Protein AF-H0SEG1-F1 (afdb_monomer_lite)

pLDDT: mean 73.87, std 19.75, range [40.69, 95.62]

Sequence (63 aa):
MPRKLPPRQVIARSYPTWDYAMADRLIAWLDDCGYEIVEKAAHPDASLVPAAPEKETSLERSH

Secondary structure (DSSP, 8-state):
---PPPHHHHHHHHSTT--HHHHHHHHHHHHHTT---------GGG--S--------------

Structure (mmCIF, N/CA/C/O backbone):
data_AF-H0SEG1-F1
#
_entry.id   AF-H0SEG1-F1
#
loop_
_atom_site.group_PDB
_atom_site.id
_atom_site.type_symbol
_atom_site.label_atom_id
_atom_site.label_alt_id
_atom_site.label_comp_id
_atom_site.label_asym_id
_atom_site.label_entity_id
_atom_site.label_seq_id
_atom_site.pdbx_PDB_ins_code
_atom_site.Cartn_x
_atom_site.Cartn_y
_atom_site.Cartn_z
_atom_site.occupancy
_atom_site.B_iso_or_equiv
_atom_site.auth_seq_id
_atom_site.auth_comp_id
_atom_site.auth_asym_id
_atom_site.auth_atom_id
_atom_site.pdbx_PDB_model_num
ATOM 1 N N . MET A 1 1 ? -6.333 25.329 -4.354 1.00 40.69 1 MET A N 1
ATOM 2 C CA . MET A 1 1 ? -6.776 24.019 -3.828 1.00 40.69 1 MET A CA 1
ATOM 3 C C . MET A 1 1 ? -5.664 23.009 -4.078 1.00 40.69 1 MET A C 1
ATOM 5 O O . MET A 1 1 ? -5.412 22.716 -5.244 1.00 40.69 1 MET A O 1
ATOM 9 N N . PRO A 1 2 ? -4.929 22.550 -3.053 1.00 55.28 2 PRO A N 1
ATOM 10 C CA . PRO A 1 2 ? -3.929 21.505 -3.242 1.00 55.28 2 PRO A CA 1
ATOM 11 C C . PRO A 1 2 ? -4.647 20.249 -3.742 1.00 55.28 2 PRO A C 1
ATOM 13 O O . PRO A 1 2 ? -5.607 19.787 -3.127 1.00 55.28 2 PRO A O 1
ATOM 16 N N . ARG A 1 3 ? -4.248 19.747 -4.911 1.00 61.91 3 ARG A N 1
ATOM 17 C CA . ARG A 1 3 ? -4.836 18.534 -5.486 1.00 61.91 3 ARG A CA 1
ATOM 18 C C . ARG A 1 3 ? -4.405 17.371 -4.594 1.00 61.91 3 ARG A C 1
ATOM 20 O O . ARG A 1 3 ? -3.232 17.007 -4.602 1.00 61.91 3 ARG A O 1
ATOM 27 N N . LYS A 1 4 ? -5.330 16.845 -3.788 1.00 74.88 4 LYS A N 1
ATOM 28 C CA . LYS A 1 4 ? -5.102 15.649 -2.973 1.00 74.88 4 LYS A CA 1
ATOM 29 C C . LYS A 1 4 ? -4.854 14.479 -3.920 1.00 74.88 4 LYS A C 1
ATOM 31 O O . LYS A 1 4 ? -5.696 14.178 -4.764 1.00 74.88 4 LYS A O 1
ATOM 36 N N . LEU A 1 5 ? -3.663 13.898 -3.837 1.00 82.44 5 LEU A N 1
ATOM 37 C CA . LEU A 1 5 ? -3.314 12.721 -4.621 1.00 82.44 5 LEU A CA 1
ATOM 38 C C . LEU A 1 5 ? -3.903 11.482 -3.929 1.00 82.44 5 LEU A C 1
ATOM 40 O O . LEU A 1 5 ? -3.808 11.385 -2.707 1.00 82.44 5 LEU A O 1
ATOM 44 N N . PRO A 1 6 ? -4.485 10.532 -4.677 1.00 87.44 6 PRO A N 1
ATOM 45 C CA . PRO A 1 6 ? -4.919 9.258 -4.128 1.00 87.44 6 PRO A CA 1
ATOM 46 C C . PRO A 1 6 ? -3.719 8.467 -3.571 1.00 87.44 6 PRO A C 1
ATOM 48 O O . PRO A 1 6 ? -2.608 8.603 -4.103 1.00 87.44 6 PRO A O 1
ATOM 51 N N . PRO A 1 7 ? -3.932 7.584 -2.575 1.00 88.00 7 PRO A N 1
ATOM 52 C CA . PRO A 1 7 ? -2.874 6.790 -1.940 1.00 88.00 7 PRO A CA 1
ATOM 53 C C . PRO A 1 7 ? -1.939 6.096 -2.931 1.00 88.00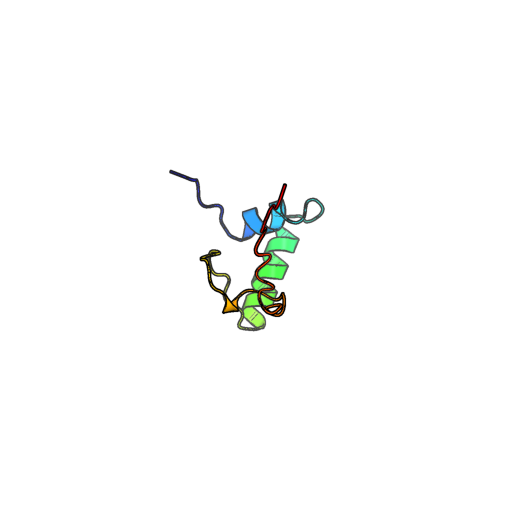 7 PRO A C 1
ATOM 55 O O . PRO A 1 7 ? -0.721 6.208 -2.820 1.00 88.00 7 PRO A O 1
ATOM 58 N N . ARG A 1 8 ? -2.500 5.491 -3.985 1.00 91.50 8 ARG A N 1
ATOM 59 C CA . ARG A 1 8 ? -1.738 4.846 -5.062 1.00 91.50 8 ARG A CA 1
ATOM 60 C C . ARG A 1 8 ? -0.705 5.776 -5.710 1.00 91.50 8 ARG A C 1
ATOM 62 O O . ARG A 1 8 ? 0.430 5.375 -5.951 1.00 91.50 8 ARG A O 1
ATOM 69 N N . GLN A 1 9 ? -1.084 7.025 -5.994 1.00 89.62 9 GLN A N 1
ATOM 70 C CA . GLN A 1 9 ? -0.181 8.010 -6.603 1.00 89.62 9 GLN A CA 1
ATOM 71 C C . GLN A 1 9 ? 0.852 8.537 -5.611 1.00 89.62 9 GLN A C 1
ATOM 73 O O . GLN A 1 9 ? 1.982 8.815 -6.006 1.00 89.62 9 GLN A O 1
ATOM 78 N N . VAL A 1 10 ? 0.486 8.668 -4.336 1.00 89.44 10 VAL A N 1
ATOM 79 C CA . VAL A 1 10 ? 1.434 9.055 -3.287 1.00 89.44 10 VAL A CA 1
ATOM 80 C C . VAL A 1 10 ? 2.503 7.977 -3.119 1.00 89.44 10 VAL A C 1
ATOM 82 O O . VAL A 1 10 ? 3.686 8.299 -3.145 1.00 89.44 10 VAL A O 1
ATOM 85 N N . ILE A 1 11 ? 2.109 6.705 -3.026 1.00 90.31 11 ILE A N 1
ATOM 86 C CA . ILE A 1 11 ? 3.032 5.572 -2.874 1.00 90.31 11 ILE A CA 1
ATOM 87 C C . ILE A 1 11 ? 3.969 5.468 -4.082 1.00 90.31 11 ILE A C 1
ATOM 89 O O . ILE A 1 11 ? 5.184 5.486 -3.903 1.00 90.31 11 ILE A O 1
ATOM 93 N N . ALA A 1 12 ? 3.438 5.457 -5.308 1.00 89.75 12 ALA A N 1
ATOM 94 C CA . ALA A 1 12 ? 4.267 5.389 -6.516 1.00 89.75 12 ALA A CA 1
ATOM 95 C C . ALA A 1 12 ? 5.242 6.579 -6.641 1.00 89.75 12 ALA A C 1
ATOM 97 O O . ALA A 1 12 ? 6.341 6.441 -7.168 1.00 89.75 12 ALA A O 1
ATOM 98 N N . ARG A 1 13 ? 4.875 7.760 -6.125 1.00 88.19 13 ARG A N 1
ATOM 99 C CA . ARG A 1 13 ? 5.764 8.931 -6.100 1.00 88.19 13 ARG A CA 1
ATOM 100 C C . ARG A 1 13 ? 6.839 8.841 -5.012 1.00 88.19 13 ARG A C 1
ATOM 102 O O . ARG A 1 13 ? 7.931 9.368 -5.212 1.00 88.19 13 ARG A O 1
ATOM 109 N N . SER A 1 14 ? 6.535 8.209 -3.881 1.00 87.94 14 SER A N 1
ATOM 110 C CA . SER A 1 14 ? 7.481 7.984 -2.779 1.00 87.94 14 SER A CA 1
ATOM 111 C C . SER A 1 14 ? 8.512 6.899 -3.099 1.00 87.94 14 SER A C 1
ATOM 113 O O . SER A 1 14 ? 9.626 6.958 -2.584 1.00 87.94 14 SER A O 1
ATOM 115 N N . TYR A 1 15 ? 8.165 5.942 -3.967 1.00 88.62 15 TYR A N 1
ATOM 116 C CA . TYR A 1 15 ? 9.030 4.839 -4.389 1.00 88.62 15 TYR A CA 1
ATOM 117 C C . TYR A 1 15 ? 9.261 4.885 -5.910 1.00 88.62 15 TYR A C 1
ATOM 119 O O . TYR A 1 15 ? 8.529 4.242 -6.657 1.00 88.62 15 TYR A O 1
ATOM 127 N N . PRO A 1 16 ? 10.291 5.605 -6.401 1.00 83.38 16 PRO A N 1
ATOM 128 C CA . PRO A 1 16 ? 10.4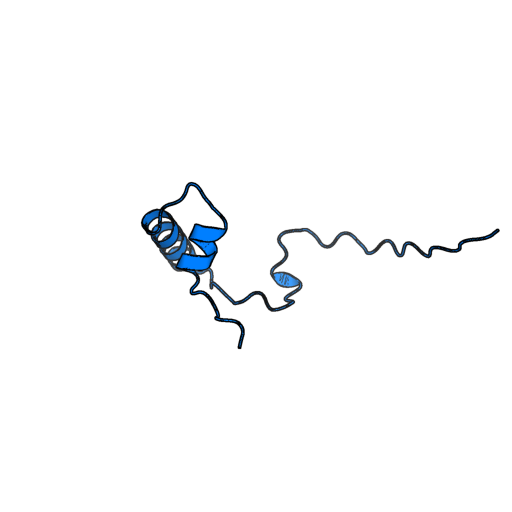69 5.884 -7.833 1.00 83.38 16 PRO A CA 1
ATOM 129 C C . PRO A 1 16 ? 10.671 4.652 -8.724 1.00 83.38 16 PRO A C 1
ATOM 131 O O . PRO A 1 16 ? 10.504 4.734 -9.937 1.00 83.38 16 PRO A O 1
ATOM 134 N N . THR A 1 17 ? 11.083 3.525 -8.141 1.00 91.75 17 THR A N 1
ATOM 135 C CA . THR A 1 17 ? 11.295 2.255 -8.847 1.00 91.75 17 THR A CA 1
ATOM 136 C C . THR A 1 17 ? 10.052 1.369 -8.871 1.00 91.75 17 THR A C 1
ATOM 138 O O . THR A 1 17 ? 10.061 0.336 -9.538 1.00 91.75 17 THR A O 1
ATOM 141 N N . TRP A 1 18 ? 9.000 1.730 -8.134 1.00 90.62 18 TRP A N 1
ATOM 142 C CA . TRP A 1 18 ? 7.773 0.949 -8.049 1.00 90.62 18 TRP A CA 1
ATOM 143 C C . TRP A 1 18 ? 6.790 1.378 -9.132 1.00 90.62 18 TRP A C 1
ATOM 145 O O . TRP A 1 18 ? 6.540 2.565 -9.341 1.00 90.62 18 TRP A O 1
ATOM 155 N N . ASP A 1 19 ? 6.195 0.394 -9.800 1.00 91.94 19 ASP A N 1
ATOM 156 C CA . ASP A 1 19 ? 5.050 0.633 -10.664 1.00 91.94 19 ASP A CA 1
ATOM 157 C C . ASP A 1 19 ? 3.756 0.773 -9.839 1.00 91.94 19 ASP A C 1
ATOM 159 O O . ASP A 1 19 ? 3.701 0.528 -8.628 1.00 91.94 19 ASP A O 1
ATOM 163 N N . TYR A 1 20 ? 2.678 1.181 -10.508 1.00 92.06 20 TYR A N 1
ATOM 164 C CA . TYR A 1 20 ? 1.374 1.307 -9.859 1.00 92.06 20 TYR A CA 1
ATOM 165 C C . TYR A 1 20 ? 0.830 -0.036 -9.349 1.00 92.06 20 TYR A C 1
ATOM 167 O O . TYR A 1 20 ? 0.113 -0.041 -8.356 1.00 92.06 20 TYR A O 1
ATOM 175 N N . ALA A 1 21 ? 1.204 -1.1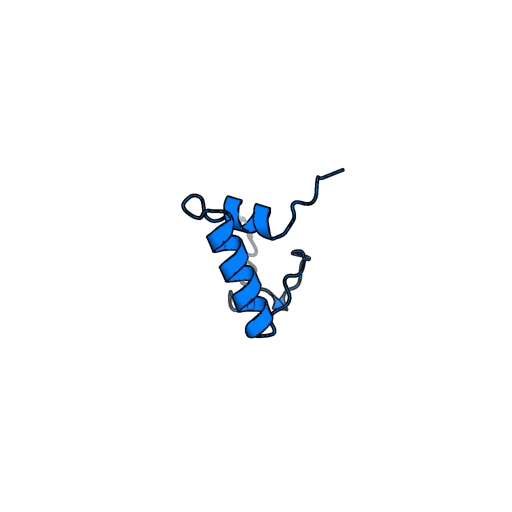61 -9.967 1.00 94.44 21 ALA A N 1
ATOM 176 C CA . ALA A 1 21 ? 0.771 -2.483 -9.526 1.00 94.44 21 ALA A CA 1
ATOM 177 C C . ALA A 1 21 ? 1.409 -2.872 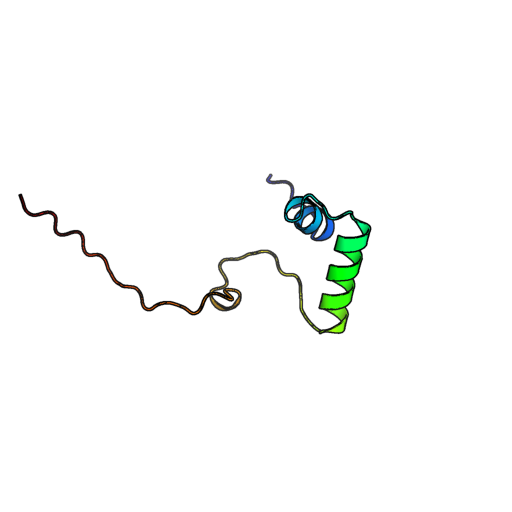-8.183 1.00 94.44 21 ALA A C 1
ATOM 179 O O . ALA A 1 21 ? 0.750 -3.472 -7.337 1.00 94.44 21 ALA A O 1
ATOM 180 N N . MET A 1 22 ? 2.669 -2.505 -7.952 1.00 94.94 22 MET A N 1
ATOM 181 C CA . MET A 1 22 ? 3.341 -2.697 -6.669 1.00 94.94 22 MET A CA 1
ATOM 182 C C . MET A 1 22 ? 2.723 -1.814 -5.582 1.00 94.94 22 MET A C 1
ATOM 184 O O . MET A 1 22 ? 2.530 -2.273 -4.457 1.00 94.94 22 MET A O 1
ATOM 188 N N . ALA A 1 23 ? 2.354 -0.576 -5.928 1.00 94.00 23 ALA A N 1
ATOM 189 C CA . ALA A 1 23 ? 1.608 0.294 -5.022 1.00 94.00 23 ALA A CA 1
ATOM 190 C C . ALA A 1 23 ? 0.247 -0.318 -4.643 1.00 94.00 23 ALA A C 1
ATOM 192 O O . ALA A 1 23 ? -0.103 -0.326 -3.466 1.00 94.00 23 ALA A O 1
ATOM 193 N N . ASP A 1 24 ? -0.481 -0.886 -5.607 1.00 94.44 24 ASP A N 1
ATOM 194 C CA . ASP A 1 24 ? -1.763 -1.556 -5.356 1.00 94.44 24 ASP A CA 1
ATOM 195 C C . ASP A 1 24 ? -1.598 -2.816 -4.487 1.00 94.44 24 ASP A C 1
ATOM 197 O O . ASP A 1 24 ? -2.390 -3.037 -3.573 1.00 94.44 24 ASP A O 1
ATOM 201 N N . ARG A 1 25 ? -0.531 -3.604 -4.693 1.00 95.38 25 ARG A N 1
ATOM 202 C CA . ARG A 1 25 ? -0.203 -4.752 -3.823 1.00 95.38 25 ARG A CA 1
ATOM 203 C C . ARG A 1 25 ? 0.081 -4.329 -2.386 1.00 95.38 25 ARG A C 1
ATOM 205 O O . ARG A 1 25 ? -0.355 -5.014 -1.469 1.00 95.38 25 ARG A O 1
ATOM 212 N N . LEU A 1 26 ? 0.797 -3.220 -2.184 1.00 94.06 26 LEU A N 1
ATOM 213 C CA . LEU A 1 26 ? 1.046 -2.694 -0.842 1.00 94.06 26 LEU A CA 1
ATOM 214 C C . LEU A 1 26 ? -0.260 -2.256 -0.172 1.00 94.06 26 LEU A C 1
ATOM 216 O O . LEU A 1 26 ? -0.469 -2.565 0.994 1.00 94.06 26 LEU A O 1
ATOM 220 N N . ILE A 1 27 ? -1.138 -1.564 -0.904 1.00 93.69 27 ILE A N 1
ATOM 221 C CA . ILE A 1 27 ? -2.445 -1.144 -0.382 1.00 93.69 27 ILE A CA 1
ATOM 222 C C . ILE A 1 27 ? -3.278 -2.366 0.023 1.00 93.69 27 ILE A C 1
ATOM 224 O O . ILE A 1 27 ? -3.806 -2.385 1.128 1.00 93.69 27 ILE A O 1
ATOM 228 N N . ALA A 1 28 ? -3.345 -3.393 -0.829 1.00 95.56 28 ALA A N 1
ATOM 229 C CA . ALA A 1 28 ? -4.063 -4.630 -0.523 1.00 95.56 28 ALA A CA 1
ATOM 230 C C . ALA A 1 28 ? -3.483 -5.347 0.707 1.00 95.56 28 ALA A C 1
ATOM 232 O O . ALA A 1 28 ? -4.223 -5.765 1.586 1.00 95.56 28 ALA A O 1
ATOM 233 N N . TRP A 1 29 ? -2.155 -5.427 0.813 1.00 95.62 29 TRP A N 1
ATOM 234 C CA . TRP A 1 29 ? -1.503 -6.036 1.971 1.00 95.62 29 TRP A CA 1
ATOM 235 C C . TRP A 1 29 ? -1.774 -5.274 3.278 1.00 95.62 29 TRP A C 1
ATOM 237 O O . TRP A 1 29 ? -1.946 -5.896 4.325 1.00 95.62 29 TRP A O 1
ATOM 247 N N . LEU A 1 30 ? -1.822 -3.937 3.232 1.00 94.38 30 LEU A N 1
ATOM 248 C CA . LEU A 1 30 ? -2.183 -3.115 4.390 1.00 94.38 30 LEU A CA 1
ATOM 249 C C . LEU A 1 30 ? -3.629 -3.378 4.829 1.00 94.38 30 LEU A C 1
ATOM 251 O O . LEU A 1 30 ? -3.859 -3.548 6.024 1.00 94.38 30 LEU A O 1
ATOM 255 N N . ASP A 1 31 ? -4.559 -3.476 3.878 1.00 93.88 31 ASP A N 1
ATOM 256 C CA . ASP A 1 31 ? -5.968 -3.801 4.134 1.00 93.88 31 ASP A CA 1
ATOM 257 C C . ASP A 1 31 ? -6.125 -5.199 4.759 1.00 93.88 31 ASP A C 1
ATOM 259 O O . ASP A 1 31 ? -6.748 -5.342 5.811 1.00 93.88 31 ASP A O 1
ATOM 263 N N . ASP A 1 32 ? -5.446 -6.210 4.202 1.00 95.19 32 ASP A N 1
ATOM 264 C CA . ASP A 1 32 ? -5.426 -7.585 4.731 1.00 95.19 32 ASP A CA 1
ATOM 265 C C . ASP A 1 32 ? -4.883 -7.657 6.170 1.00 95.19 32 ASP A C 1
ATOM 267 O O . ASP A 1 32 ? -5.292 -8.502 6.969 1.00 95.19 32 ASP A O 1
ATOM 271 N N . CYS A 1 33 ? -3.950 -6.768 6.515 1.00 95.31 33 CYS A N 1
ATOM 272 C CA . CYS A 1 33 ? -3.373 -6.670 7.854 1.00 95.31 33 CYS A CA 1
ATOM 273 C C . CYS A 1 33 ? -4.204 -5.788 8.808 1.00 95.31 33 CYS A C 1
ATOM 275 O O . CYS A 1 33 ? -3.845 -5.659 9.981 1.00 95.31 33 CYS A O 1
ATOM 277 N N . GLY A 1 34 ? -5.298 -5.187 8.330 1.00 92.00 34 GLY A N 1
ATOM 278 C CA . GLY A 1 34 ? -6.174 -4.305 9.103 1.00 92.00 34 GLY A CA 1
ATOM 279 C C . GLY A 1 34 ? -5.619 -2.895 9.332 1.00 92.00 34 GLY A C 1
ATOM 280 O O . GLY A 1 34 ? -6.059 -2.212 10.258 1.00 92.00 34 GLY A O 1
ATOM 281 N N . TYR A 1 35 ? -4.647 -2.454 8.529 1.00 89.62 35 TYR A N 1
ATOM 282 C CA . TYR A 1 35 ? -4.124 -1.089 8.571 1.00 89.62 35 TYR A CA 1
ATOM 283 C C . TYR A 1 35 ? -4.964 -0.145 7.708 1.00 89.62 35 TYR A C 1
ATOM 285 O O . TYR A 1 35 ? -5.223 -0.408 6.537 1.00 89.62 35 TYR A O 1
ATOM 293 N N . GLU A 1 36 ? -5.306 1.019 8.260 1.00 88.25 36 GLU A N 1
ATOM 294 C CA . GLU A 1 36 ? -6.020 2.072 7.538 1.00 88.25 36 GLU A CA 1
ATOM 295 C C . GLU A 1 36 ? -5.051 3.138 7.002 1.00 88.25 36 GLU A C 1
ATOM 297 O O . GLU A 1 36 ? -4.221 3.687 7.734 1.00 88.25 36 GLU A O 1
ATOM 302 N N . ILE A 1 37 ? -5.163 3.471 5.711 1.00 86.62 37 ILE A N 1
ATOM 303 C CA . ILE A 1 37 ? -4.376 4.547 5.095 1.00 86.62 37 ILE A CA 1
ATOM 304 C C . ILE A 1 37 ? -5.080 5.885 5.334 1.00 86.62 37 ILE A C 1
ATOM 306 O O . ILE A 1 37 ? -5.973 6.278 4.583 1.00 86.62 37 ILE A O 1
ATOM 310 N N . VAL A 1 38 ? -4.636 6.614 6.354 1.00 83.75 38 VAL A N 1
ATOM 311 C CA . VAL A 1 38 ? -5.140 7.956 6.676 1.00 83.75 38 VAL A CA 1
ATOM 312 C C . VAL A 1 38 ? -4.286 9.055 6.041 1.00 83.75 38 VAL A C 1
ATOM 314 O O . VAL A 1 38 ? -3.076 8.908 5.842 1.00 83.75 38 VAL A O 1
ATOM 317 N N . GLU A 1 39 ? -4.900 10.199 5.728 1.00 80.44 39 GLU A N 1
ATOM 318 C CA . GLU A 1 39 ? -4.122 11.397 5.407 1.00 80.44 39 GLU A CA 1
ATOM 319 C C . GL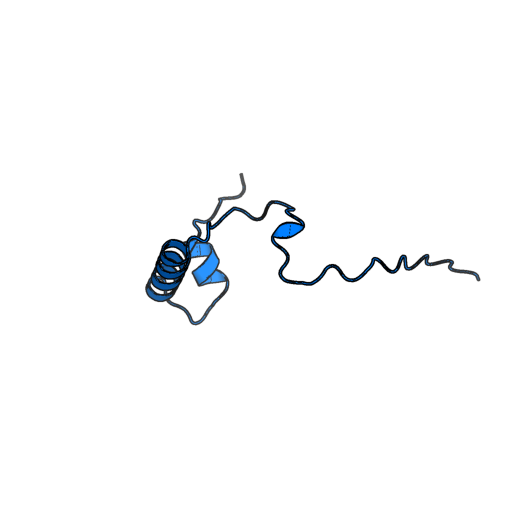U A 1 39 ? -3.252 11.771 6.610 1.00 80.44 39 GLU A C 1
ATOM 321 O O . GLU A 1 39 ? -3.695 11.690 7.756 1.00 80.44 39 GLU A O 1
ATOM 326 N N . LYS A 1 40 ? -2.016 12.216 6.352 1.00 69.44 40 LYS A N 1
ATOM 327 C CA . LYS A 1 40 ? -1.102 12.671 7.402 1.00 69.44 40 LYS A CA 1
ATOM 328 C C . LYS A 1 40 ? -1.618 13.978 8.020 1.00 69.44 40 LYS A C 1
ATOM 330 O O . LYS A 1 40 ? -1.135 15.061 7.696 1.00 69.44 40 LYS A O 1
ATOM 335 N N . ALA A 1 41 ? -2.600 13.885 8.909 1.00 60.56 41 ALA A N 1
ATOM 336 C CA . ALA A 1 41 ? -2.793 14.878 9.950 1.00 60.56 41 ALA A CA 1
ATOM 337 C C . ALA A 1 41 ? -1.614 14.767 10.929 1.00 60.56 41 ALA A C 1
ATOM 339 O O . ALA A 1 41 ? -0.909 13.756 10.949 1.00 60.56 41 ALA A O 1
ATOM 340 N N . ALA A 1 42 ? -1.352 15.812 11.708 1.00 56.56 42 ALA A N 1
ATOM 341 C CA . ALA A 1 42 ? -0.354 15.783 12.773 1.00 56.56 42 ALA A CA 1
ATOM 342 C C . ALA A 1 42 ? -0.807 14.828 13.900 1.00 56.56 42 ALA A C 1
ATOM 344 O O . ALA A 1 42 ? -1.132 15.268 14.994 1.00 56.56 42 ALA A O 1
ATOM 345 N N . HIS A 1 43 ? -0.897 13.529 13.610 1.00 53.06 43 HIS A N 1
ATOM 346 C CA . HIS A 1 43 ? -1.139 12.478 14.582 1.00 53.06 43 HIS A CA 1
ATOM 347 C C . HIS A 1 43 ? 0.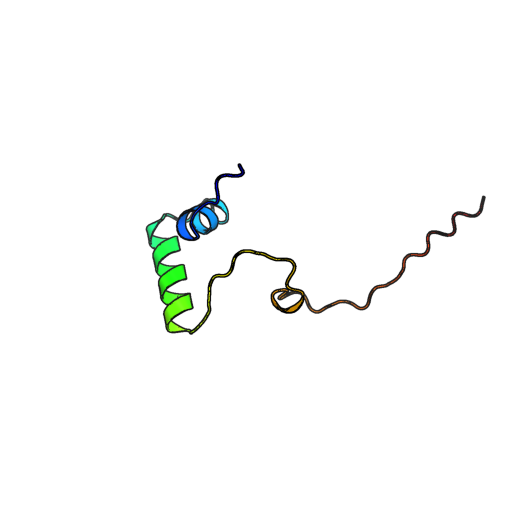213 12.089 15.180 1.00 53.06 43 HIS A C 1
ATOM 349 O O . HIS A 1 43 ? 1.021 11.475 14.474 1.00 53.06 43 HIS A O 1
ATOM 355 N N . PRO A 1 44 ? 0.488 12.446 16.448 1.00 57.09 44 PRO A N 1
ATOM 356 C CA . PRO A 1 44 ? 1.715 12.030 17.123 1.00 57.09 44 PRO A CA 1
ATOM 357 C C . PRO A 1 44 ? 1.838 10.498 17.187 1.00 57.09 44 PRO A C 1
ATOM 359 O O . PRO A 1 44 ? 2.948 9.979 17.130 1.00 57.09 44 PRO A O 1
ATOM 362 N N . ASP A 1 45 ? 0.711 9.779 17.180 1.00 56.41 45 ASP A N 1
ATOM 363 C CA . ASP A 1 45 ? 0.657 8.313 17.254 1.00 56.41 45 ASP A CA 1
ATOM 364 C C . ASP A 1 45 ? 1.003 7.585 15.943 1.00 56.41 45 ASP A C 1
ATOM 366 O O . ASP A 1 45 ? 1.274 6.388 15.956 1.00 56.41 45 ASP A O 1
ATOM 370 N N . ALA A 1 46 ? 1.032 8.281 14.799 1.00 54.75 46 ALA A N 1
ATOM 371 C CA . ALA A 1 46 ? 1.443 7.691 13.517 1.00 54.75 46 ALA A CA 1
ATOM 372 C C . ALA A 1 46 ? 2.972 7.728 13.310 1.00 54.75 46 ALA A C 1
ATOM 374 O O . ALA A 1 46 ? 3.489 7.281 12.281 1.00 54.75 46 ALA A O 1
ATOM 375 N N . SER A 1 47 ? 3.712 8.299 14.266 1.00 54.72 47 SER A N 1
ATOM 376 C CA . SER A 1 47 ? 5.167 8.342 14.232 1.00 54.72 47 SER A CA 1
ATOM 377 C C . SER A 1 47 ? 5.750 6.994 14.657 1.00 54.72 47 SER A C 1
ATOM 379 O O . SER A 1 47 ? 5.779 6.657 15.834 1.00 54.72 47 SER A O 1
ATOM 381 N N . LEU A 1 48 ? 6.313 6.253 13.699 1.00 55.56 48 LEU A N 1
ATOM 382 C CA . LEU A 1 48 ? 7.178 5.096 13.978 1.00 55.56 48 LEU A CA 1
ATOM 383 C C . LEU A 1 48 ? 8.547 5.501 14.559 1.00 55.56 48 LEU A C 1
ATOM 385 O O . LEU A 1 48 ? 9.368 4.641 14.873 1.00 55.56 48 LEU A O 1
ATOM 389 N N . VAL A 1 49 ? 8.815 6.805 14.680 1.00 54.88 49 VAL A N 1
ATOM 390 C CA . VAL A 1 49 ? 9.959 7.329 15.427 1.00 54.88 49 VAL A CA 1
ATOM 391 C C . VAL A 1 49 ? 9.532 7.395 16.892 1.00 54.88 49 VAL A C 1
ATOM 393 O O . VAL A 1 49 ? 8.596 8.147 17.186 1.00 54.88 49 VAL A O 1
ATOM 396 N N . PRO A 1 50 ? 10.182 6.648 17.808 1.00 49.31 50 PRO A N 1
ATOM 397 C CA . PRO A 1 50 ? 9.954 6.814 19.236 1.00 49.31 50 PRO A CA 1
ATOM 398 C C . PRO A 1 50 ? 10.122 8.291 19.576 1.00 49.31 50 PRO A C 1
ATOM 400 O O . PRO A 1 50 ? 11.108 8.896 19.151 1.00 49.31 50 PRO A O 1
ATOM 403 N N . ALA A 1 51 ? 9.170 8.875 20.305 1.00 54.81 51 ALA A N 1
ATOM 404 C CA . ALA A 1 51 ? 9.289 10.243 20.787 1.00 54.81 51 ALA A CA 1
ATOM 405 C C . ALA A 1 51 ? 10.567 10.345 21.632 1.00 54.81 51 ALA A C 1
ATOM 407 O O . ALA A 1 51 ? 10.611 9.914 22.784 1.00 54.81 51 ALA A O 1
ATOM 408 N N . ALA A 1 52 ? 11.644 10.850 21.031 1.00 55.91 52 ALA A N 1
ATOM 409 C CA . ALA A 1 52 ? 12.820 11.234 21.781 1.00 55.91 52 ALA A CA 1
ATOM 410 C C . ALA A 1 52 ? 12.374 12.354 22.731 1.00 55.91 52 ALA A C 1
ATOM 412 O O . ALA A 1 52 ? 11.697 13.277 22.268 1.00 55.91 52 ALA A O 1
ATOM 413 N N . PRO A 1 53 ? 12.695 12.282 24.035 1.00 50.12 53 PRO A N 1
ATOM 414 C CA . PRO A 1 53 ? 12.313 13.334 24.959 1.00 50.12 53 PRO A CA 1
ATOM 415 C C . PRO A 1 53 ? 12.910 14.645 24.458 1.00 50.12 53 PRO A C 1
ATOM 417 O O . PRO A 1 53 ? 14.103 14.715 24.143 1.00 50.12 53 PRO A O 1
ATOM 420 N N . GLU A 1 54 ? 12.046 15.647 24.336 1.00 55.62 54 GLU A N 1
ATOM 421 C CA . GLU A 1 54 ? 12.366 16.998 23.902 1.00 55.62 54 GLU A CA 1
ATOM 422 C C . GLU A 1 54 ? 13.543 17.516 24.734 1.00 55.62 54 GLU A C 1
ATOM 424 O O . GLU A 1 54 ? 13.402 17.881 25.899 1.00 55.62 54 GLU A O 1
ATOM 429 N N . LYS A 1 55 ? 14.747 17.523 24.155 1.00 43.62 55 LYS A N 1
ATOM 430 C CA . LYS A 1 55 ? 15.812 18.371 24.677 1.00 43.62 55 LYS A CA 1
ATOM 431 C C . LYS A 1 55 ? 15.531 19.761 24.150 1.00 43.62 55 LYS A C 1
ATOM 433 O O . LYS A 1 55 ? 15.915 20.093 23.031 1.00 43.62 55 LYS A O 1
ATOM 438 N N . GLU A 1 56 ? 14.842 20.537 24.975 1.00 48.59 56 GLU A N 1
ATOM 439 C CA . GLU A 1 56 ? 14.828 21.992 24.930 1.00 48.59 56 GLU A CA 1
ATOM 440 C C . GLU A 1 56 ? 16.273 22.488 24.790 1.00 48.59 56 GLU A C 1
ATOM 442 O O . GLU A 1 56 ? 17.021 22.613 25.760 1.00 48.59 56 GLU A O 1
ATOM 447 N N . THR A 1 57 ? 16.717 22.753 23.563 1.00 44.50 57 THR A N 1
ATOM 448 C CA . THR A 1 57 ? 17.915 23.557 23.351 1.00 44.50 57 THR A CA 1
ATOM 449 C C . THR A 1 57 ? 17.509 25.003 23.583 1.00 44.50 57 THR A C 1
ATOM 451 O O . THR A 1 57 ? 17.205 25.735 22.641 1.00 44.50 57 THR A O 1
ATOM 454 N N . SER A 1 58 ? 17.460 25.387 24.860 1.00 43.59 58 SER A N 1
ATOM 455 C CA . SER A 1 58 ? 17.515 26.781 25.282 1.00 43.59 58 SER A CA 1
ATOM 456 C C . SER A 1 58 ? 18.833 27.356 24.766 1.00 43.59 58 SER A C 1
ATOM 458 O O . SER A 1 58 ? 19.911 27.082 25.293 1.00 43.59 58 SER A O 1
ATOM 460 N N . LEU A 1 59 ? 18.758 28.068 23.643 1.00 47.84 59 LEU A N 1
ATOM 461 C CA . LEU A 1 59 ? 19.884 28.774 23.054 1.00 47.84 59 LEU A CA 1
ATOM 462 C C . LEU A 1 59 ? 20.077 30.084 23.831 1.00 47.84 59 LEU A C 1
ATOM 464 O O . LEU A 1 59 ? 19.732 31.161 23.348 1.00 47.84 59 LEU A O 1
ATOM 468 N N . GLU A 1 60 ? 20.609 29.999 25.051 1.00 43.88 60 GLU A N 1
ATOM 469 C CA . GLU A 1 60 ? 21.091 31.177 25.771 1.00 43.88 60 GLU A CA 1
ATOM 470 C C . GLU A 1 60 ? 22.423 31.609 25.140 1.00 43.88 60 GLU A C 1
ATOM 472 O O . GLU A 1 60 ? 23.511 31.143 25.483 1.00 43.88 60 GLU A O 1
ATOM 477 N N . ARG A 1 61 ? 22.328 32.462 24.118 1.00 44.97 61 ARG A N 1
ATOM 478 C CA . ARG A 1 61 ? 23.481 33.098 23.484 1.00 44.97 61 ARG A CA 1
ATOM 479 C C . ARG A 1 61 ? 23.957 34.248 24.373 1.00 44.97 61 ARG A C 1
ATOM 481 O O . ARG A 1 61 ? 23.536 35.384 24.191 1.00 44.97 61 ARG A O 1
ATOM 488 N N . SER A 1 62 ? 24.847 33.939 25.311 1.00 49.06 62 SER A N 1
ATOM 489 C CA . SER A 1 62 ? 25.716 34.931 25.948 1.00 49.06 62 SER A CA 1
ATOM 490 C C . SER A 1 62 ? 26.878 35.276 25.011 1.00 49.06 62 SER A C 1
ATOM 492 O O . SER A 1 62 ? 27.697 34.401 24.726 1.00 49.06 62 SER A O 1
ATOM 494 N N . HIS A 1 63 ? 26.932 36.521 24.524 1.00 41.91 63 HIS A N 1
ATOM 495 C CA . HIS A 1 63 ? 28.162 37.317 24.377 1.00 41.91 63 HIS A CA 1
ATOM 496 C C . HIS A 1 63 ? 27.866 38.759 23.960 1.00 41.91 63 HIS A C 1
ATOM 498 O O . HIS A 1 63 ? 27.029 38.946 23.048 1.00 41.91 63 HIS A O 1
#

Radius of gyration: 18.19 Å; chains: 1; bounding box: 35×45×37 Å

Foldseek 3Di:
DPPDDPQLVVVCVVPVPDDSVVSVVVVVVCVVVVHDDDDDDVDVVVDPPPPDPDPPPPPPDDD